Protein AF-A0A0C2GL64-F1 (afdb_monomer_lite)

Foldseek 3Di:
DPPVVVVVVVVVVVVVVVPPPCPPDPDDPAFAAQDADDCVVCVPVLQVDADDRHDLDDDLVPDDPVLNVVQVVCCVVPVDRVSSVSSNGDDNDPDDPDDDD

Organism: NCBI:txid51022

Secondary structure (DSSP, 8-state):
--SHHHHHHHHHHHHTSTTTT------PPPPPBPPP--TTT-HHHHHH----SSB----GGG--HHHHHHHHHHHHHHSS-HHHHHHT-S-------SPP-

pLDDT: mean 81.7, std 16.36, range [44.59, 98.19]

Radius of gyration: 24.01 Å; chains: 1; bounding box: 35×72×38 Å

Structure (mmCIF, N/CA/C/O backbone):
data_AF-A0A0C2GL64-F1
#
_entry.id   AF-A0A0C2GL64-F1
#
loop_
_atom_site.group_PDB
_atom_site.id
_atom_site.type_symbol
_atom_site.label_atom_id
_atom_site.label_alt_id
_atom_site.label_comp_id
_atom_site.label_asym_id
_atom_site.label_entity_id
_atom_site.label_seq_id
_atom_site.pdbx_PDB_ins_code
_atom_site.Cartn_x
_atom_site.Cartn_y
_atom_site.Cartn_z
_atom_site.occupancy
_atom_site.B_iso_or_equiv
_atom_site.auth_seq_id
_atom_site.auth_comp_id
_atom_site.auth_asym_id
_atom_site.auth_atom_id
_atom_site.pdbx_PDB_model_num
ATOM 1 N N . MET A 1 1 ? 2.580 -62.839 24.293 1.00 53.59 1 MET A N 1
ATOM 2 C CA . MET A 1 1 ? 2.783 -61.448 24.765 1.00 53.59 1 MET A CA 1
ATOM 3 C C . MET A 1 1 ? 4.269 -61.145 25.035 1.00 53.59 1 MET A C 1
ATOM 5 O O . MET A 1 1 ? 4.624 -60.811 26.154 1.00 53.59 1 MET A O 1
ATOM 9 N N . ARG A 1 2 ? 5.174 -61.290 24.051 1.00 56.72 2 ARG A N 1
ATOM 10 C CA . ARG A 1 2 ? 6.617 -60.975 24.227 1.00 56.72 2 ARG A CA 1
ATOM 11 C C . ARG A 1 2 ? 7.239 -60.160 23.079 1.00 56.72 2 ARG A C 1
ATOM 13 O O . ARG A 1 2 ? 8.406 -59.815 23.156 1.00 56.72 2 ARG A O 1
ATOM 20 N N . ALA A 1 3 ? 6.456 -59.808 22.056 1.00 56.34 3 ALA A N 1
ATOM 21 C CA . ALA A 1 3 ? 6.919 -59.042 20.892 1.00 56.34 3 ALA A CA 1
ATOM 22 C C 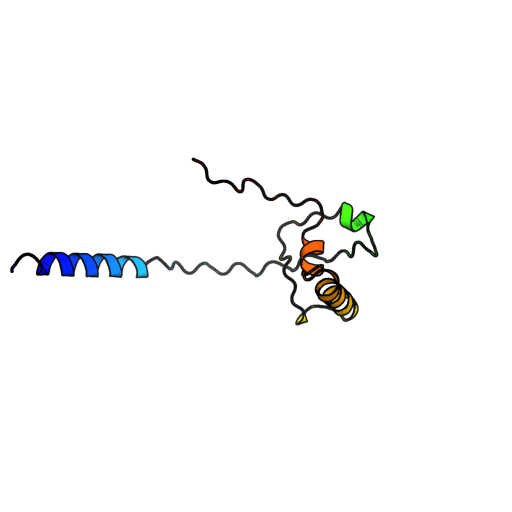. ALA A 1 3 ? 6.576 -57.536 20.950 1.00 56.34 3 ALA A C 1
ATOM 24 O O . ALA A 1 3 ? 6.986 -56.786 20.076 1.00 56.34 3 ALA A O 1
ATOM 25 N N . PHE A 1 4 ? 5.851 -57.077 21.978 1.00 57.12 4 PHE A N 1
ATOM 26 C CA . PHE A 1 4 ? 5.413 -55.675 22.085 1.00 57.12 4 PHE A CA 1
ATOM 27 C C . PHE A 1 4 ? 6.457 -54.736 22.708 1.00 57.12 4 PHE A C 1
ATOM 29 O O . PHE A 1 4 ? 6.424 -53.535 22.466 1.00 57.12 4 PHE A O 1
ATOM 36 N N . ILE A 1 5 ? 7.405 -55.276 23.477 1.00 62.28 5 ILE A N 1
ATOM 37 C CA . ILE A 1 5 ? 8.460 -54.503 24.148 1.00 62.28 5 ILE A CA 1
ATOM 38 C C . ILE A 1 5 ? 9.498 -53.931 23.157 1.00 62.28 5 ILE A C 1
ATOM 40 O O . ILE A 1 5 ? 9.802 -52.744 23.269 1.00 62.28 5 ILE A O 1
ATOM 44 N N . PRO A 1 6 ? 10.015 -54.683 22.158 1.00 61.75 6 PRO A N 1
ATOM 45 C CA . PRO A 1 6 ? 10.973 -54.113 21.204 1.00 61.75 6 PRO A CA 1
ATOM 46 C C . PRO A 1 6 ? 10.335 -53.089 20.252 1.00 61.75 6 PRO A C 1
ATOM 48 O O . PRO A 1 6 ? 11.017 -52.170 19.811 1.00 61.75 6 PRO A O 1
ATOM 51 N N . LEU A 1 7 ? 9.029 -53.203 19.975 1.00 63.47 7 LEU A N 1
ATOM 52 C CA . LEU A 1 7 ? 8.301 -52.250 19.132 1.00 63.47 7 LEU A CA 1
ATOM 53 C C . LEU A 1 7 ? 8.162 -50.879 19.816 1.00 63.47 7 LEU A C 1
ATOM 55 O O . LEU A 1 7 ? 8.365 -49.846 19.190 1.00 63.47 7 LEU A O 1
ATOM 59 N N . LEU A 1 8 ? 7.868 -50.873 21.119 1.00 63.56 8 LEU A N 1
ATOM 60 C CA . LEU A 1 8 ? 7.750 -49.646 21.912 1.00 63.56 8 LEU A CA 1
ATOM 61 C C . LEU A 1 8 ? 9.085 -48.903 22.046 1.00 63.56 8 LEU A C 1
ATOM 63 O O . LEU A 1 8 ? 9.113 -47.681 21.942 1.00 63.56 8 LEU A O 1
ATOM 67 N N . LEU A 1 9 ? 10.192 -49.631 22.218 1.00 65.12 9 LEU A N 1
ATOM 68 C CA . LEU A 1 9 ? 11.531 -49.033 22.279 1.00 65.12 9 LEU A CA 1
ATOM 69 C C . LEU A 1 9 ? 11.956 -48.410 20.941 1.00 65.12 9 LEU A C 1
ATOM 71 O O . LEU A 1 9 ? 12.603 -47.366 20.940 1.00 65.12 9 LEU A O 1
ATOM 75 N N . TYR A 1 10 ? 11.550 -49.001 19.813 1.00 70.44 10 TYR A N 1
ATOM 76 C CA . TYR A 1 10 ? 11.806 -48.434 18.488 1.00 70.44 10 TYR A CA 1
ATOM 77 C C . TYR A 1 10 ? 11.049 -47.117 18.262 1.00 70.44 10 TYR A C 1
ATOM 79 O O . TYR A 1 10 ? 11.624 -46.157 17.753 1.00 70.44 10 TYR A O 1
ATOM 87 N N . CYS A 1 11 ? 9.792 -47.030 18.709 1.00 66.94 11 CYS A N 1
ATOM 88 C CA . CYS A 1 11 ? 9.016 -45.794 18.600 1.00 66.94 11 CYS A CA 1
ATOM 89 C C . CYS A 1 11 ? 9.626 -44.647 1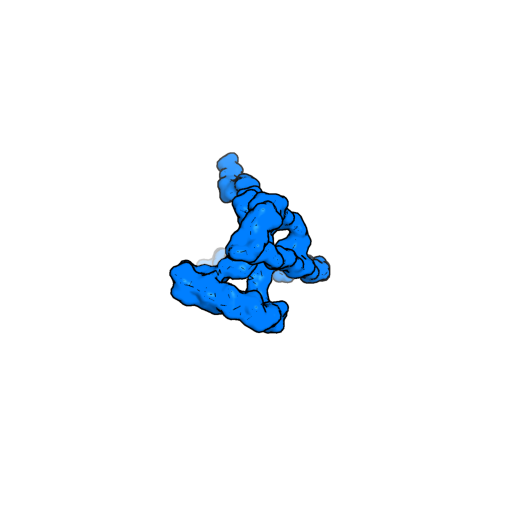9.417 1.00 66.94 11 CYS A C 1
ATOM 91 O O . CYS A 1 11 ? 9.663 -43.526 18.932 1.00 66.94 11 CYS A O 1
ATOM 93 N N . ILE A 1 12 ? 10.140 -44.916 20.623 1.00 69.19 12 ILE A N 1
ATOM 94 C CA . ILE A 1 12 ? 10.753 -43.879 21.475 1.00 69.19 12 ILE A CA 1
ATOM 95 C C . ILE A 1 12 ? 12.071 -43.369 20.871 1.00 69.19 12 ILE A C 1
ATOM 97 O O . ILE A 1 12 ? 12.357 -42.177 20.951 1.00 69.19 12 ILE A O 1
ATOM 101 N N . ALA A 1 13 ? 12.856 -44.248 20.240 1.00 64.75 13 ALA A N 1
ATOM 102 C CA . ALA A 1 13 ? 14.095 -43.856 19.571 1.00 64.75 13 ALA A CA 1
ATOM 103 C C . ALA A 1 13 ? 13.845 -42.955 18.347 1.00 64.75 13 ALA A C 1
ATOM 105 O O . ALA A 1 13 ? 14.609 -42.021 18.122 1.00 64.75 13 ALA A O 1
ATOM 106 N N . LEU A 1 14 ? 12.762 -43.197 17.597 1.00 60.34 14 LEU A N 1
ATOM 107 C CA . LEU A 1 14 ? 12.361 -42.337 16.479 1.00 60.34 14 LEU A CA 1
ATOM 108 C C . LEU A 1 14 ? 11.908 -40.950 16.953 1.00 60.34 14 LEU A C 1
ATOM 110 O O . LEU A 1 14 ? 12.296 -39.958 16.350 1.00 60.34 14 LEU A O 1
ATOM 114 N N . SER A 1 15 ? 11.170 -40.856 18.065 1.00 61.16 15 SER A N 1
ATOM 115 C CA . SER A 1 15 ? 10.721 -39.559 18.595 1.00 61.16 15 SER A CA 1
ATOM 116 C C . SER A 1 15 ? 11.852 -38.673 19.128 1.00 61.16 15 SER A C 1
ATOM 118 O O . SER A 1 15 ? 11.644 -37.480 19.313 1.00 61.16 15 SER A O 1
ATOM 120 N N . HIS A 1 16 ? 13.024 -39.238 19.440 1.00 55.16 16 HIS A N 1
ATOM 121 C CA . HIS A 1 16 ? 14.161 -38.490 19.992 1.00 55.16 16 HIS A CA 1
ATOM 122 C C . HIS A 1 16 ? 15.109 -37.935 18.918 1.00 55.16 16 HIS A C 1
ATOM 124 O O . HIS A 1 16 ? 15.956 -37.107 19.237 1.00 55.16 16 HIS A O 1
ATOM 130 N N . GLN A 1 17 ? 14.986 -38.366 17.656 1.00 53.53 17 GLN A N 1
ATOM 131 C CA . GLN A 1 17 ? 15.815 -37.845 16.560 1.00 53.53 17 GLN A CA 1
ATOM 132 C C . GLN A 1 17 ? 15.325 -36.502 16.003 1.00 53.53 17 GLN A C 1
ATOM 134 O O . GLN A 1 17 ? 16.115 -35.794 15.381 1.00 53.53 17 GLN A O 1
ATOM 139 N N . ASP A 1 18 ? 14.071 -36.120 16.259 1.00 50.03 18 ASP A N 1
ATOM 140 C CA . ASP A 1 18 ? 13.505 -34.864 15.752 1.00 50.03 18 ASP A CA 1
ATOM 141 C C . ASP A 1 18 ? 13.891 -33.628 16.590 1.00 50.03 18 ASP A C 1
ATOM 143 O O . ASP A 1 18 ? 13.666 -32.503 16.148 1.00 50.03 18 ASP A O 1
ATOM 147 N N . GLU A 1 19 ? 14.516 -33.789 17.766 1.00 50.38 19 GLU A N 1
ATOM 148 C CA . GLU A 1 19 ? 14.914 -32.642 18.605 1.00 50.38 19 GLU A CA 1
ATOM 149 C C . GLU A 1 19 ? 16.302 -32.056 18.269 1.00 50.38 19 GLU A C 1
ATOM 151 O O . GLU A 1 19 ? 16.613 -30.945 18.695 1.00 50.38 19 GLU A O 1
ATOM 156 N N . GLU A 1 20 ? 17.148 -32.734 17.481 1.00 49.81 20 GLU A N 1
ATOM 157 C CA . GLU A 1 20 ? 18.560 -32.328 17.315 1.00 49.81 20 GLU A CA 1
ATOM 158 C C . GLU A 1 20 ? 18.868 -31.528 16.031 1.00 49.81 20 GLU A C 1
ATOM 160 O O . GLU A 1 20 ? 20.024 -31.198 15.759 1.00 49.81 20 GLU A O 1
ATOM 165 N N . SER A 1 21 ? 17.857 -31.160 15.230 1.00 44.59 21 SER A N 1
ATOM 166 C CA . SER A 1 21 ? 18.069 -30.387 13.992 1.00 44.59 21 SER A CA 1
ATOM 167 C C . SER A 1 21 ? 17.613 -28.930 14.028 1.00 44.59 21 SER A C 1
ATOM 169 O O . SER A 1 21 ? 17.605 -28.284 12.978 1.00 44.59 21 SER A O 1
ATOM 171 N N . ASP A 1 22 ? 17.311 -28.365 15.199 1.00 47.44 22 ASP A N 1
ATOM 172 C CA . ASP A 1 22 ? 17.177 -26.912 15.357 1.00 47.44 22 ASP A CA 1
ATOM 173 C C . ASP A 1 22 ? 18.569 -26.258 15.374 1.00 47.44 22 ASP A C 1
ATOM 175 O O . ASP A 1 22 ? 19.071 -25.715 16.362 1.00 47.44 22 ASP A O 1
ATOM 179 N N . LYS A 1 23 ? 19.231 -26.298 14.212 1.00 51.31 23 LYS A N 1
ATOM 180 C CA . LYS A 1 23 ? 20.293 -25.347 13.897 1.00 51.31 23 LYS A CA 1
ATOM 181 C C . LYS A 1 23 ? 19.673 -23.963 14.032 1.00 51.31 23 LYS A C 1
ATOM 183 O O . LYS A 1 23 ? 18.882 -23.571 13.177 1.00 51.31 23 LYS A O 1
ATOM 188 N N . LYS A 1 24 ? 20.043 -23.239 15.094 1.00 48.06 24 LYS A N 1
ATOM 189 C CA . LYS A 1 24 ? 19.783 -21.805 15.261 1.00 48.06 24 LYS A CA 1
ATOM 190 C C . LYS A 1 24 ? 20.048 -21.118 13.923 1.00 48.06 24 LYS A C 1
ATOM 192 O O . LYS A 1 24 ? 21.206 -20.957 13.537 1.00 48.06 24 LYS A O 1
ATOM 197 N N . LYS A 1 25 ? 18.983 -20.778 13.192 1.00 54.72 25 LYS A N 1
ATOM 198 C CA . LYS A 1 25 ? 19.084 -19.879 12.049 1.00 54.72 25 LYS A CA 1
ATOM 199 C C . LYS A 1 25 ? 19.628 -18.585 12.623 1.00 54.72 25 LYS A C 1
ATOM 201 O O . LYS A 1 25 ? 19.021 -17.997 13.510 1.00 54.72 25 LYS A O 1
ATOM 206 N N . GLU A 1 26 ? 20.823 -18.225 12.193 1.00 53.91 26 GLU A N 1
ATOM 207 C CA . GLU A 1 26 ? 21.396 -16.920 12.459 1.00 53.91 26 GLU A CA 1
ATOM 208 C C . GLU A 1 26 ? 20.387 -15.895 11.921 1.00 53.91 26 GLU A C 1
ATOM 210 O O . GLU A 1 26 ? 20.096 -15.893 10.722 1.00 53.91 26 GLU A O 1
ATOM 215 N N . ASP A 1 27 ? 19.744 -15.138 12.817 1.00 58.47 27 ASP A N 1
ATOM 216 C CA . ASP A 1 27 ? 18.694 -14.187 12.451 1.00 58.47 27 ASP A CA 1
ATOM 217 C C . ASP A 1 27 ? 19.313 -13.114 11.553 1.00 58.47 27 ASP A C 1
ATOM 219 O O . ASP A 1 27 ? 20.009 -12.203 12.007 1.00 58.47 27 ASP A O 1
ATOM 223 N N . SER A 1 28 ? 19.086 -13.241 10.247 1.00 60.53 28 SER A N 1
ATOM 224 C CA . SER A 1 28 ? 19.429 -12.203 9.284 1.00 60.53 28 SER A CA 1
ATOM 225 C C . SER A 1 28 ? 18.779 -10.885 9.718 1.00 60.53 28 SER A C 1
ATOM 227 O O . SER A 1 28 ? 17.619 -10.912 10.147 1.00 60.53 28 SER A O 1
ATOM 229 N N . PRO A 1 29 ? 19.468 -9.735 9.586 1.00 65.44 29 PRO A N 1
ATOM 230 C CA . PRO A 1 29 ? 18.893 -8.452 9.961 1.00 65.44 29 PRO A CA 1
ATOM 231 C C . PRO A 1 29 ? 17.539 -8.256 9.262 1.00 65.44 29 PRO A C 1
ATOM 233 O O . PRO A 1 29 ? 17.403 -8.608 8.084 1.00 65.44 29 PRO A O 1
ATOM 236 N N . PRO A 1 30 ? 16.526 -7.723 9.969 1.00 75.50 30 PRO A N 1
ATOM 237 C CA . PRO A 1 30 ? 15.192 -7.579 9.411 1.00 75.50 30 PRO A CA 1
ATOM 238 C C . PRO A 1 30 ? 15.251 -6.706 8.159 1.00 75.50 30 PRO A C 1
ATOM 240 O O . PRO A 1 30 ? 15.862 -5.635 8.155 1.00 75.50 30 PRO A O 1
ATOM 243 N N . LEU A 1 31 ? 14.616 -7.180 7.086 1.00 80.75 31 LEU A N 1
ATOM 244 C CA . LEU A 1 31 ? 14.549 -6.445 5.828 1.00 80.75 31 LEU A CA 1
ATOM 245 C C . LEU A 1 31 ? 13.957 -5.052 6.065 1.00 80.75 31 LEU A C 1
ATOM 247 O O . LEU A 1 31 ? 12.931 -4.908 6.736 1.00 80.75 31 LEU A O 1
ATOM 251 N N . VAL A 1 32 ? 14.582 -4.039 5.462 1.00 88.44 32 VAL A N 1
ATOM 252 C CA . VAL A 1 32 ? 14.080 -2.661 5.487 1.00 88.44 32 VAL A CA 1
ATOM 253 C C . VAL A 1 32 ? 12.670 -2.622 4.888 1.00 88.44 32 VAL A C 1
ATOM 255 O O . VAL A 1 32 ? 12.354 -3.370 3.957 1.00 88.44 32 VAL A O 1
ATOM 258 N N . ARG A 1 33 ? 11.800 -1.760 5.426 1.00 89.75 33 ARG A N 1
ATOM 259 C CA . ARG A 1 33 ? 10.434 -1.570 4.921 1.00 89.75 33 ARG A CA 1
ATOM 260 C C . ARG A 1 33 ? 10.463 -1.037 3.486 1.00 89.75 33 ARG A C 1
ATOM 262 O O . ARG A 1 33 ? 11.228 -0.127 3.176 1.00 89.75 33 ARG A O 1
ATOM 269 N N . CYS A 1 34 ? 9.605 -1.572 2.622 1.00 92.00 34 CYS A N 1
ATOM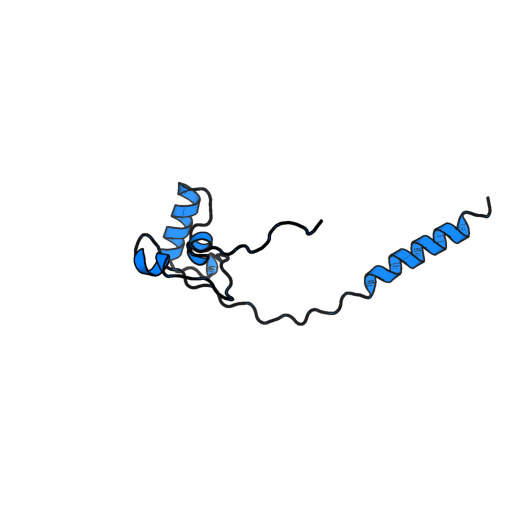 270 C CA . CYS A 1 34 ? 9.458 -1.053 1.268 1.00 92.00 34 CYS A CA 1
ATOM 271 C C . CYS A 1 34 ? 8.911 0.385 1.289 1.00 92.00 34 CYS A C 1
ATOM 273 O O . CYS A 1 34 ? 7.975 0.669 2.052 1.00 92.00 34 CYS A O 1
ATOM 275 N N . PRO A 1 35 ? 9.445 1.287 0.443 1.00 92.00 35 PRO A N 1
ATOM 276 C CA . PRO A 1 35 ? 8.882 2.619 0.293 1.00 92.00 35 PRO A CA 1
ATOM 277 C C . PRO A 1 35 ? 7.446 2.514 -0.224 1.00 92.00 35 PRO A C 1
ATOM 279 O O . PRO A 1 35 ? 7.137 1.683 -1.077 1.00 92.00 35 PRO A O 1
ATOM 282 N N . HIS A 1 36 ? 6.562 3.359 0.298 1.00 94.00 36 HIS A N 1
ATOM 283 C CA . HIS A 1 36 ? 5.206 3.475 -0.224 1.00 94.00 36 HIS A CA 1
ATOM 284 C C . HIS A 1 36 ? 5.154 4.578 -1.279 1.00 94.00 36 HIS A C 1
ATOM 286 O O . HIS A 1 36 ? 5.569 5.709 -1.027 1.00 94.00 36 HIS A O 1
ATOM 292 N N . VAL A 1 37 ? 4.639 4.240 -2.461 1.00 94.44 37 VAL A N 1
ATOM 293 C CA . VAL A 1 37 ? 4.320 5.199 -3.521 1.00 94.44 37 VAL A CA 1
ATOM 294 C C . VAL A 1 37 ? 2.810 5.171 -3.703 1.00 94.44 37 VAL A C 1
ATOM 296 O O . VAL A 1 37 ? 2.266 4.174 -4.164 1.00 94.44 37 VAL A O 1
ATOM 299 N N . ASN A 1 38 ? 2.124 6.244 -3.305 1.00 95.06 38 ASN A N 1
ATOM 300 C CA . ASN A 1 38 ? 0.667 6.298 -3.372 1.00 95.06 38 ASN A CA 1
ATOM 301 C C . ASN A 1 38 ? 0.192 6.486 -4.833 1.00 95.06 38 ASN A C 1
ATOM 303 O O . ASN A 1 38 ? 0.432 7.561 -5.402 1.00 95.06 38 ASN A O 1
ATOM 307 N N . PRO A 1 39 ? -0.529 5.517 -5.428 1.00 95.00 39 PRO A N 1
ATOM 308 C CA . PRO A 1 39 ? -0.951 5.580 -6.827 1.00 95.00 39 PRO A CA 1
ATOM 309 C C . PRO A 1 39 ? -1.967 6.692 -7.114 1.00 95.00 39 PRO A C 1
ATOM 311 O O . PRO A 1 39 ? -2.024 7.188 -8.235 1.00 95.00 39 PRO A O 1
ATOM 314 N N . TYR A 1 40 ? -2.729 7.144 -6.112 1.00 94.25 40 TYR A N 1
ATOM 315 C CA . TYR A 1 40 ? -3.667 8.263 -6.264 1.00 94.25 40 TYR A CA 1
ATOM 316 C C . TYR A 1 40 ? -2.971 9.625 -6.303 1.00 94.25 40 TYR A C 1
ATOM 318 O O . TYR A 1 40 ? -3.580 10.615 -6.703 1.00 94.25 40 TYR A O 1
ATOM 326 N N . LYS A 1 41 ? -1.706 9.691 -5.875 1.00 95.62 41 LYS A N 1
ATOM 327 C CA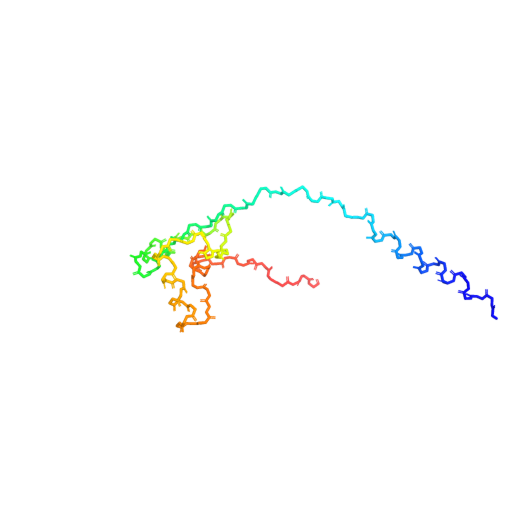 . LYS A 1 41 ? -0.905 10.922 -5.884 1.00 95.62 41 LYS A CA 1
ATOM 328 C C . LYS A 1 41 ? 0.156 10.931 -6.975 1.00 95.62 41 LYS A C 1
ATOM 330 O O . LYS A 1 41 ? 0.416 11.978 -7.557 1.00 95.62 41 LYS A O 1
ATOM 335 N N . LYS A 1 42 ? 0.806 9.789 -7.202 1.00 95.81 42 LYS A N 1
ATOM 336 C CA . LYS A 1 42 ? 1.966 9.637 -8.087 1.00 95.81 42 LYS A CA 1
ATOM 337 C C . LYS A 1 42 ? 1.846 8.347 -8.893 1.00 95.81 42 LYS A C 1
ATOM 339 O O . LYS A 1 42 ? 2.561 7.377 -8.656 1.00 95.81 42 LYS A O 1
ATOM 344 N N . LEU A 1 43 ? 0.892 8.331 -9.821 1.00 95.25 43 LEU A N 1
ATOM 345 C CA . LEU A 1 43 ? 0.564 7.136 -10.595 1.00 95.25 43 LEU A CA 1
ATOM 346 C C . LEU A 1 43 ? 1.743 6.641 -11.444 1.00 95.25 43 LEU A C 1
ATOM 348 O O . LEU A 1 43 ? 2.031 5.450 -11.442 1.00 95.25 43 LEU A O 1
ATOM 352 N N . GLU A 1 44 ? 2.432 7.541 -12.147 1.00 95.50 44 GLU A N 1
ATOM 353 C CA . GLU A 1 44 ? 3.558 7.185 -13.024 1.00 95.50 44 GLU A CA 1
ATOM 354 C C . GLU A 1 44 ? 4.716 6.556 -12.238 1.00 95.50 44 GLU A C 1
ATOM 356 O O . GLU A 1 44 ? 5.225 5.503 -12.626 1.00 95.50 44 GLU A O 1
ATOM 361 N N . ASP A 1 45 ? 5.058 7.132 -11.081 1.00 94.81 45 ASP A N 1
ATOM 362 C CA . ASP A 1 45 ? 6.082 6.587 -10.185 1.00 94.81 45 ASP A CA 1
ATOM 363 C C . ASP A 1 45 ? 5.686 5.199 -9.666 1.00 94.81 45 ASP A C 1
ATOM 365 O O . ASP A 1 45 ? 6.520 4.297 -9.596 1.00 94.81 45 ASP A O 1
ATOM 369 N N . TRP A 1 46 ? 4.408 5.003 -9.323 1.00 94.62 46 TRP A N 1
ATOM 370 C CA . TRP A 1 46 ? 3.912 3.709 -8.856 1.00 94.62 46 TRP A CA 1
ATOM 371 C C . TRP A 1 46 ? 3.911 2.647 -9.965 1.00 94.62 46 TRP A C 1
ATOM 373 O O . TRP A 1 46 ? 4.223 1.486 -9.708 1.00 94.62 46 TRP A O 1
ATOM 383 N N . LEU A 1 47 ? 3.626 3.033 -11.212 1.00 93.81 47 LEU A N 1
ATOM 384 C CA . LEU A 1 47 ? 3.700 2.141 -12.375 1.00 93.81 47 LEU A CA 1
ATOM 385 C C . LEU A 1 47 ? 5.140 1.721 -12.699 1.00 93.81 47 LEU A C 1
ATOM 387 O O . LEU A 1 47 ? 5.365 0.599 -13.158 1.00 93.81 47 LEU A O 1
ATOM 391 N N . ALA A 1 48 ? 6.107 2.607 -12.459 1.00 92.38 48 ALA A N 1
ATOM 392 C CA . ALA A 1 48 ? 7.530 2.325 -12.626 1.00 92.38 48 ALA A CA 1
ATOM 393 C C . ALA A 1 48 ? 8.149 1.584 -11.424 1.00 92.38 48 ALA A C 1
ATOM 395 O O . ALA A 1 48 ? 9.256 1.053 -11.534 1.00 92.38 48 ALA A O 1
ATOM 396 N N . TYR A 1 49 ? 7.458 1.545 -10.282 1.00 91.25 49 TYR A N 1
ATOM 397 C CA . TYR A 1 49 ? 7.960 0.943 -9.054 1.00 91.25 49 TYR A CA 1
ATOM 398 C C . TYR A 1 49 ? 8.069 -0.585 -9.165 1.00 91.25 49 TYR A C 1
ATOM 400 O O . TYR A 1 49 ? 7.115 -1.283 -9.514 1.00 91.25 49 TYR A O 1
ATOM 408 N N . SER A 1 50 ? 9.247 -1.103 -8.812 1.00 86.69 50 SER A N 1
ATOM 409 C CA . SER A 1 50 ? 9.537 -2.533 -8.711 1.00 86.69 50 SER A CA 1
ATOM 410 C C . SER A 1 50 ? 10.057 -2.839 -7.314 1.00 86.69 50 SER A C 1
ATOM 412 O O . SER A 1 50 ? 11.023 -2.224 -6.855 1.00 86.69 50 SER A O 1
ATOM 414 N N . GLN A 1 51 ? 9.428 -3.796 -6.639 1.00 82.31 51 GLN A N 1
ATOM 415 C CA . GLN A 1 51 ? 9.847 -4.218 -5.311 1.00 82.31 51 GLN A CA 1
ATOM 416 C C . GLN A 1 51 ? 11.062 -5.148 -5.410 1.00 82.31 51 GLN A C 1
ATOM 418 O O . GLN A 1 51 ? 10.974 -6.192 -6.044 1.00 82.31 51 GLN A O 1
ATOM 423 N N . ASN A 1 52 ? 12.161 -4.817 -4.722 1.00 79.19 52 ASN A N 1
ATOM 424 C CA . ASN A 1 52 ? 13.327 -5.695 -4.580 1.00 79.19 52 ASN A CA 1
ATOM 425 C C . ASN A 1 52 ? 13.786 -5.730 -3.110 1.00 79.19 52 ASN A C 1
ATOM 427 O O . ASN A 1 52 ? 14.059 -4.682 -2.530 1.00 79.19 52 ASN A O 1
ATOM 431 N N . ASN A 1 53 ? 13.907 -6.925 -2.519 1.00 84.75 53 ASN A N 1
ATOM 432 C CA . ASN A 1 53 ? 14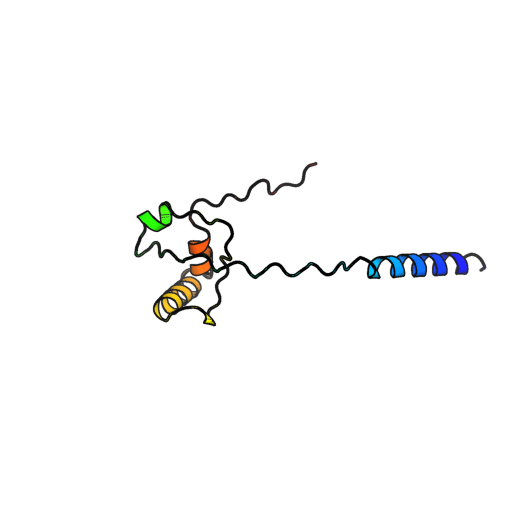.564 -7.189 -1.223 1.00 84.75 53 ASN A CA 1
ATOM 433 C C . ASN A 1 53 ? 14.136 -6.295 -0.035 1.00 84.75 53 ASN A C 1
ATOM 435 O O . ASN A 1 53 ? 14.969 -5.884 0.772 1.00 84.75 53 ASN A O 1
ATOM 439 N N . CYS A 1 54 ? 12.840 -6.006 0.097 1.00 89.50 54 CYS A N 1
ATOM 440 C CA . CYS A 1 54 ? 12.287 -5.212 1.200 1.00 89.50 54 CYS A CA 1
ATOM 441 C C . CYS A 1 54 ? 10.996 -5.831 1.758 1.00 89.50 54 CYS A C 1
ATOM 443 O O . CYS A 1 54 ? 10.326 -6.620 1.087 1.00 89.50 54 CYS A O 1
ATOM 445 N N . ASN A 1 55 ? 10.628 -5.461 2.987 1.00 91.75 55 ASN A N 1
ATOM 446 C CA . ASN A 1 55 ? 9.409 -5.926 3.647 1.00 91.75 55 ASN A CA 1
ATOM 447 C C . ASN A 1 55 ? 8.196 -5.066 3.236 1.00 91.75 55 ASN A C 1
ATOM 449 O O . ASN A 1 55 ? 8.160 -3.870 3.531 1.00 91.75 55 ASN A O 1
ATOM 453 N N . ALA A 1 56 ? 7.196 -5.663 2.581 1.00 92.50 56 ALA A N 1
ATOM 454 C CA . ALA A 1 56 ? 5.985 -4.960 2.142 1.00 92.50 56 ALA A CA 1
ATOM 455 C C . ALA A 1 56 ? 4.883 -4.880 3.217 1.00 92.50 56 ALA A C 1
ATOM 457 O O . ALA A 1 56 ? 3.951 -4.090 3.075 1.00 92.50 56 ALA A O 1
ATOM 458 N N . THR A 1 57 ? 4.982 -5.655 4.301 1.00 93.19 57 THR A N 1
ATOM 459 C CA . THR A 1 57 ? 3.968 -5.711 5.361 1.00 93.19 57 THR A CA 1
ATOM 460 C C . THR A 1 57 ? 3.776 -4.346 6.010 1.00 93.19 57 THR A C 1
ATOM 462 O O . THR A 1 57 ? 4.750 -3.654 6.315 1.00 93.19 57 THR A O 1
ATOM 465 N N . THR A 1 58 ? 2.530 -3.962 6.266 1.00 93.88 58 THR A N 1
ATOM 466 C CA . THR A 1 58 ? 2.209 -2.726 6.983 1.00 93.88 58 THR A CA 1
ATOM 467 C C . THR A 1 58 ? 2.310 -2.923 8.489 1.00 93.88 58 THR A C 1
ATOM 469 O O . THR A 1 58 ? 1.725 -3.851 9.039 1.00 93.88 58 THR A O 1
ATOM 472 N N . LEU A 1 59 ? 3.011 -2.011 9.165 1.00 93.06 59 LEU A N 1
ATOM 473 C CA . LEU A 1 59 ? 2.930 -1.841 10.614 1.00 93.06 59 LEU A CA 1
ATOM 474 C C . LEU A 1 59 ? 2.311 -0.477 10.909 1.00 93.06 59 LEU A C 1
ATOM 476 O O . LEU A 1 59 ? 2.915 0.552 10.621 1.00 93.06 59 LEU A O 1
ATOM 480 N N . GLU A 1 60 ? 1.107 -0.459 11.485 1.00 91.94 60 GLU A N 1
ATOM 481 C CA . GLU A 1 60 ? 0.353 0.782 11.732 1.00 91.94 60 GLU A CA 1
ATOM 482 C C . GLU A 1 60 ? 1.099 1.762 12.657 1.00 91.94 60 GLU A C 1
ATOM 484 O O . GLU A 1 60 ? 0.964 2.979 12.517 1.00 91.94 60 GLU A O 1
ATOM 489 N N . SER A 1 61 ? 1.942 1.248 13.558 1.00 92.75 61 SER A N 1
ATOM 490 C CA . SER A 1 61 ? 2.793 2.051 14.444 1.00 92.75 61 SER A CA 1
ATOM 491 C C . SER A 1 61 ? 3.865 2.857 13.707 1.00 92.75 61 SER A C 1
ATOM 493 O O . SER A 1 61 ? 4.299 3.884 14.219 1.00 92.75 61 SER A O 1
ATOM 495 N N . GLU A 1 62 ? 4.293 2.404 12.526 1.00 90.56 62 GLU A N 1
ATOM 496 C CA . GLU A 1 62 ? 5.336 3.044 11.709 1.00 90.56 62 GLU A CA 1
ATOM 497 C C . GLU A 1 62 ? 4.758 4.052 10.702 1.00 90.56 62 GLU A C 1
ATOM 499 O O . GLU A 1 62 ? 5.508 4.757 10.030 1.00 90.56 62 GLU A O 1
ATOM 504 N N . LEU A 1 63 ? 3.429 4.123 10.571 1.00 93.06 63 LEU A N 1
ATOM 505 C CA . LEU A 1 63 ? 2.773 5.010 9.617 1.00 93.06 63 LEU A CA 1
ATOM 506 C C . LEU A 1 63 ? 2.689 6.447 10.149 1.00 93.06 63 LEU A C 1
ATOM 508 O O . LEU A 1 63 ? 2.330 6.688 11.308 1.00 93.06 63 LEU A O 1
ATOM 512 N N . ASN A 1 64 ? 2.941 7.412 9.265 1.00 94.75 64 ASN A N 1
ATOM 513 C CA . ASN A 1 64 ? 2.588 8.809 9.508 1.00 94.75 64 ASN A CA 1
ATOM 514 C C . ASN A 1 64 ? 1.055 9.002 9.427 1.00 94.75 64 ASN A C 1
ATOM 516 O O . ASN A 1 64 ? 0.315 8.096 9.036 1.00 94.75 64 ASN A O 1
ATOM 520 N N . ASP A 1 65 ? 0.559 10.178 9.808 1.00 96.06 65 ASP A N 1
ATOM 521 C CA . ASP A 1 65 ? -0.888 10.434 9.896 1.00 96.06 65 ASP A CA 1
ATOM 522 C C . ASP A 1 65 ? -1.610 10.365 8.541 1.00 96.06 65 ASP A C 1
ATOM 524 O O . ASP A 1 65 ? -2.771 9.945 8.457 1.00 96.06 65 ASP A O 1
ATOM 528 N N . GLU A 1 66 ? -0.914 10.727 7.466 1.00 94.56 66 GLU A N 1
ATOM 529 C CA . GLU A 1 66 ? -1.438 10.648 6.109 1.00 94.56 66 GLU A CA 1
ATOM 530 C C . GLU A 1 66 ? -1.590 9.189 5.653 1.00 94.56 66 GLU A C 1
ATOM 532 O O . GLU A 1 66 ? -2.679 8.770 5.248 1.00 94.56 66 GLU A O 1
ATOM 537 N N . ASP A 1 67 ? -0.541 8.387 5.814 1.00 95.12 67 ASP A N 1
ATOM 538 C CA . ASP A 1 67 ? -0.540 6.968 5.467 1.00 95.12 67 ASP A CA 1
ATOM 539 C C . ASP A 1 67 ? -1.514 6.175 6.342 1.00 95.12 67 ASP A C 1
ATOM 541 O O . ASP A 1 67 ? -2.161 5.252 5.853 1.00 95.12 67 ASP A O 1
ATOM 545 N N . LYS A 1 68 ? -1.704 6.555 7.615 1.00 96.62 68 LYS A N 1
ATOM 546 C CA . LYS A 1 68 ? -2.750 5.972 8.478 1.00 96.62 68 LYS A CA 1
ATOM 547 C C . LYS A 1 68 ? -4.144 6.225 7.927 1.00 96.62 68 LYS A C 1
ATOM 549 O O . LYS A 1 68 ? -4.996 5.337 7.967 1.00 96.62 68 LYS A O 1
ATOM 554 N N . THR A 1 69 ? -4.399 7.435 7.437 1.00 96.56 69 THR A N 1
ATOM 555 C CA . 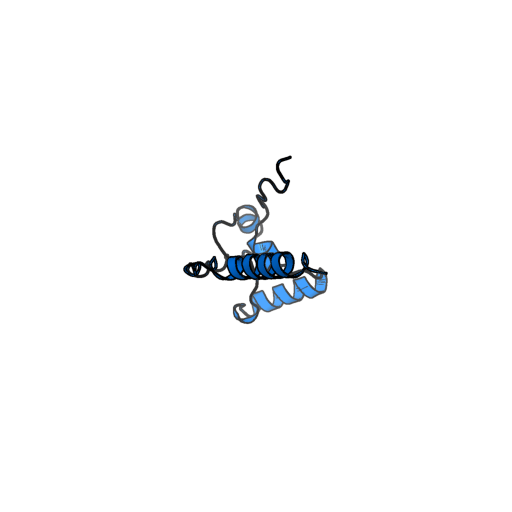THR A 1 69 ? -5.699 7.792 6.859 1.00 96.56 69 THR A CA 1
ATOM 556 C C . THR A 1 69 ? -5.959 6.979 5.597 1.00 96.56 69 THR A C 1
ATOM 558 O O . THR A 1 69 ? -7.035 6.401 5.441 1.00 96.56 69 THR A O 1
ATOM 561 N N . TYR A 1 70 ? -4.952 6.873 4.733 1.00 96.75 70 TYR A N 1
ATOM 562 C CA . TYR A 1 70 ? -5.031 6.083 3.513 1.00 96.75 70 TYR A CA 1
ATOM 563 C C . TYR A 1 70 ? -5.188 4.581 3.811 1.00 96.75 70 TYR A C 1
ATOM 565 O O . TYR A 1 70 ? -6.102 3.943 3.292 1.00 96.75 70 TYR A O 1
ATOM 573 N N . TYR A 1 71 ? -4.413 4.033 4.748 1.00 97.06 71 TYR A N 1
ATOM 574 C CA . TYR A 1 71 ? -4.561 2.659 5.236 1.00 97.06 71 TYR A CA 1
ATOM 575 C C . TYR A 1 71 ? -5.992 2.362 5.714 1.00 97.06 71 TYR A C 1
ATOM 577 O O . TYR A 1 71 ? -6.621 1.410 5.247 1.00 97.06 71 TYR A O 1
ATOM 585 N N . LYS A 1 72 ? -6.562 3.223 6.571 1.00 97.31 72 LYS A N 1
ATOM 586 C CA . LYS A 1 72 ? -7.949 3.090 7.054 1.00 97.31 72 LYS A CA 1
ATOM 587 C C . LYS A 1 72 ? -8.976 3.188 5.929 1.00 97.31 72 LYS A C 1
ATOM 589 O O . LYS A 1 72 ? -9.967 2.458 5.944 1.00 97.31 72 LYS A O 1
ATOM 594 N N . PHE A 1 73 ? -8.750 4.068 4.955 1.00 96.31 73 PHE A N 1
ATOM 595 C CA . PHE A 1 73 ? -9.582 4.156 3.757 1.00 96.31 73 PHE A CA 1
ATOM 596 C C . PHE A 1 73 ? -9.590 2.832 2.983 1.00 96.31 73 PHE A C 1
ATOM 598 O O . PHE A 1 73 ? -10.665 2.379 2.588 1.00 96.31 73 PHE A O 1
ATOM 605 N N . GLY A 1 74 ? -8.433 2.187 2.827 1.00 96.44 74 GLY A N 1
ATOM 606 C CA . GLY A 1 74 ? -8.312 0.899 2.146 1.00 96.44 74 GLY A CA 1
ATOM 607 C C . GLY A 1 74 ? -9.077 -0.220 2.831 1.00 96.44 74 GLY A C 1
ATOM 608 O O . GLY A 1 74 ? -9.909 -0.878 2.204 1.00 96.44 74 GLY A O 1
ATOM 609 N N . LEU A 1 75 ? -8.874 -0.363 4.144 1.00 97.19 75 LEU A N 1
ATOM 610 C CA . LEU A 1 75 ? -9.602 -1.348 4.943 1.00 97.19 75 LEU A CA 1
ATOM 611 C C . LEU A 1 75 ? -11.117 -1.133 4.860 1.00 97.19 75 LEU A C 1
ATOM 613 O O . LEU A 1 75 ? -11.868 -2.089 4.696 1.00 97.19 75 LEU A O 1
ATOM 617 N N . LYS A 1 76 ? -11.577 0.120 4.940 1.00 98.19 76 LYS A N 1
ATOM 618 C CA . LYS A 1 76 ? -13.009 0.440 4.907 1.00 98.19 76 LYS A CA 1
ATOM 619 C C . LYS A 1 76 ? -13.635 0.226 3.530 1.00 98.19 76 LYS A C 1
ATOM 621 O O . LYS A 1 76 ? -14.767 -0.239 3.448 1.00 98.19 76 LYS A O 1
ATOM 626 N N . SER A 1 77 ? -12.938 0.617 2.469 1.00 97.81 77 SER A N 1
ATOM 627 C CA . SER A 1 77 ? -13.510 0.656 1.117 1.00 97.81 77 SER A CA 1
ATOM 628 C C . SER A 1 77 ? -13.389 -0.679 0.397 1.00 97.81 77 SER A C 1
ATOM 630 O O . SER A 1 77 ? -14.243 -1.003 -0.424 1.00 97.81 77 SER A O 1
ATOM 632 N N . PHE A 1 78 ? -12.347 -1.453 0.707 1.00 96.38 78 PHE A N 1
ATOM 633 C CA . PHE A 1 78 ? -12.021 -2.664 -0.037 1.00 96.38 78 PHE A CA 1
ATOM 634 C C . PHE A 1 78 ? -11.765 -3.899 0.831 1.00 96.38 78 PHE A C 1
ATOM 636 O O . PHE A 1 78 ? -11.554 -4.978 0.285 1.00 96.38 78 PHE A O 1
ATOM 643 N N . ALA A 1 79 ? -11.784 -3.766 2.161 1.00 97.19 79 ALA A N 1
ATOM 644 C CA . ALA A 1 79 ? -11.504 -4.856 3.098 1.00 97.19 79 ALA A CA 1
ATOM 645 C C . ALA A 1 79 ? -10.119 -5.512 2.916 1.00 97.19 79 ALA A C 1
ATOM 647 O O . ALA A 1 79 ? -9.934 -6.679 3.256 1.00 97.19 79 ALA A O 1
ATOM 648 N N . TYR A 1 80 ? -9.130 -4.765 2.412 1.00 95.19 80 TYR A N 1
ATOM 649 C CA . TYR A 1 80 ? -7.743 -5.225 2.322 1.00 95.19 80 TYR A CA 1
ATOM 650 C C . TYR A 1 80 ? -6.736 -4.109 2.625 1.00 95.19 80 TYR A C 1
ATOM 652 O O . TYR A 1 80 ? -7.045 -2.917 2.547 1.00 95.19 80 TYR A O 1
ATOM 660 N N . ASP A 1 81 ? -5.514 -4.513 2.977 1.00 96.19 81 ASP A N 1
ATOM 661 C CA . ASP A 1 81 ? -4.396 -3.608 3.244 1.00 96.19 81 ASP A CA 1
ATOM 662 C C . ASP A 1 81 ? -3.839 -3.026 1.936 1.00 96.19 81 ASP A C 1
ATOM 664 O O . ASP A 1 81 ? -3.002 -3.627 1.251 1.00 96.19 81 ASP A O 1
ATOM 668 N N . ILE A 1 82 ? -4.317 -1.831 1.589 1.00 95.69 82 ILE A N 1
ATOM 669 C CA . ILE A 1 82 ? -3.859 -1.124 0.392 1.00 95.69 82 ILE A CA 1
ATOM 670 C C . ILE A 1 82 ? -2.393 -0.687 0.499 1.00 95.69 82 ILE A C 1
ATOM 672 O O . ILE A 1 82 ? -1.707 -0.654 -0.515 1.00 95.69 82 ILE A O 1
ATOM 676 N N . MET A 1 83 ? -1.876 -0.417 1.704 1.00 95.44 83 MET A N 1
ATOM 677 C CA . MET A 1 83 ? -0.486 0.015 1.888 1.00 95.44 83 MET A CA 1
ATOM 678 C C . MET A 1 83 ? 0.482 -1.109 1.530 1.00 95.44 83 MET A C 1
ATOM 680 O O . MET A 1 83 ? 1.458 -0.886 0.813 1.00 95.44 83 MET A O 1
ATOM 684 N N . ALA A 1 84 ? 0.200 -2.324 2.004 1.00 94.69 84 ALA A N 1
ATOM 685 C CA . ALA A 1 84 ? 0.989 -3.494 1.643 1.00 94.69 84 ALA A CA 1
ATOM 686 C C . ALA A 1 84 ? 0.863 -3.807 0.149 1.00 94.69 84 ALA A C 1
ATOM 688 O O . ALA A 1 84 ? 1.868 -4.062 -0.510 1.00 94.69 84 ALA A O 1
ATOM 689 N N . SER A 1 85 ? -0.351 -3.727 -0.408 1.00 94.31 85 SER A N 1
ATOM 690 C CA . SER A 1 85 ? -0.583 -3.955 -1.838 1.00 94.31 85 SER A CA 1
ATOM 691 C C . SER A 1 85 ? 0.197 -2.981 -2.728 1.00 94.31 85 SER A C 1
ATOM 693 O O . SER A 1 85 ? 0.799 -3.414 -3.712 1.00 94.31 85 SER A O 1
ATOM 695 N N . ASP A 1 86 ? 0.211 -1.693 -2.380 1.00 94.69 86 ASP A N 1
ATOM 696 C CA . ASP A 1 86 ? 0.917 -0.651 -3.128 1.00 94.69 86 ASP A CA 1
ATOM 697 C C . ASP A 1 86 ? 2.439 -0.855 -3.068 1.00 94.69 86 ASP A C 1
ATOM 699 O O . ASP A 1 86 ? 3.114 -0.699 -4.085 1.00 94.69 86 ASP A O 1
ATOM 703 N N . ARG A 1 87 ? 2.972 -1.274 -1.909 1.00 93.75 87 ARG A N 1
ATOM 704 C CA . ARG A 1 87 ? 4.396 -1.608 -1.698 1.00 93.75 87 ARG A CA 1
ATOM 705 C C . ARG A 1 87 ? 4.875 -2.855 -2.447 1.00 93.75 87 ARG A C 1
ATOM 707 O O . ARG A 1 87 ? 6.080 -3.052 -2.554 1.00 93.75 87 ARG A O 1
ATOM 714 N N . LEU A 1 88 ? 3.972 -3.698 -2.946 1.00 91.75 88 LEU A N 1
ATOM 715 C CA . LEU A 1 88 ? 4.333 -4.799 -3.850 1.00 91.75 88 LEU A CA 1
ATOM 716 C C . LEU A 1 88 ? 4.531 -4.312 -5.296 1.00 91.75 88 LEU A C 1
ATOM 718 O O . LEU A 1 88 ? 5.120 -5.019 -6.109 1.00 91.75 88 LEU A O 1
ATOM 722 N N . GLY A 1 89 ? 4.019 -3.123 -5.629 1.00 89.44 89 GLY A N 1
ATOM 723 C CA . GLY A 1 89 ? 3.977 -2.620 -6.997 1.00 89.44 89 GLY A CA 1
ATOM 724 C C . GLY A 1 89 ? 3.030 -3.407 -7.911 1.00 89.44 89 GLY A C 1
ATOM 725 O O . GLY A 1 89 ? 2.382 -4.386 -7.521 1.00 89.44 89 GLY A O 1
ATOM 726 N N . VAL A 1 90 ? 2.939 -2.945 -9.161 1.00 89.19 90 VAL A N 1
ATOM 727 C CA . VAL A 1 90 ? 2.070 -3.535 -10.197 1.00 89.19 90 VAL A CA 1
ATOM 728 C C . VAL A 1 90 ? 2.671 -4.807 -10.781 1.00 89.19 90 VAL A C 1
ATOM 730 O O . VAL A 1 90 ? 1.965 -5.780 -11.046 1.00 89.19 90 VAL A O 1
ATOM 733 N N . ARG A 1 91 ? 3.988 -4.806 -10.999 1.00 82.88 91 ARG A N 1
ATOM 734 C CA . ARG A 1 91 ? 4.706 -5.907 -11.645 1.00 82.88 91 ARG A CA 1
ATOM 735 C C . ARG A 1 91 ? 5.131 -6.917 -10.582 1.00 82.88 91 ARG A C 1
ATOM 737 O O . ARG A 1 91 ? 6.261 -6.900 -10.113 1.00 82.88 91 ARG A O 1
ATOM 744 N N . ARG A 1 92 ? 4.190 -7.771 -10.170 1.00 80.25 92 ARG A N 1
ATOM 745 C CA . ARG A 1 92 ? 4.440 -8.850 -9.204 1.00 80.25 92 ARG A CA 1
ATOM 746 C C . ARG A 1 92 ? 4.972 -10.082 -9.928 1.00 80.25 92 ARG A C 1
ATOM 748 O O . ARG A 1 92 ? 4.217 -10.777 -10.604 1.00 80.25 92 ARG A O 1
ATOM 755 N N . GLU A 1 93 ? 6.257 -10.370 -9.771 1.00 80.19 93 GLU A N 1
ATOM 756 C CA . GLU A 1 93 ? 6.855 -11.609 -10.269 1.00 80.19 93 GLU A CA 1
ATOM 757 C C . GLU A 1 93 ? 6.763 -12.698 -9.196 1.00 80.19 93 GLU A C 1
ATOM 759 O O . GLU A 1 93 ? 7.566 -12.762 -8.272 1.00 80.19 93 GLU A O 1
ATOM 764 N N . LEU A 1 94 ? 5.745 -13.555 -9.300 1.00 79.75 94 LEU A N 1
ATOM 765 C CA . LEU A 1 94 ? 5.514 -14.637 -8.334 1.00 79.75 94 LEU A CA 1
ATOM 766 C C . LEU A 1 94 ? 6.406 -15.867 -8.582 1.00 79.75 94 LEU A C 1
ATOM 768 O O . LEU A 1 94 ? 6.464 -16.760 -7.743 1.00 79.75 94 LEU A O 1
ATOM 772 N N . GLY A 1 95 ? 7.097 -15.948 -9.722 1.00 85.25 95 GLY A N 1
ATOM 773 C CA . GLY A 1 95 ? 7.863 -17.137 -10.110 1.00 85.25 95 GLY A CA 1
ATOM 774 C C . GLY A 1 95 ? 6.989 -18.392 -10.277 1.00 85.25 95 GLY A C 1
ATOM 775 O O . GLY A 1 95 ? 5.770 -18.309 -10.437 1.00 85.25 95 GLY A O 1
ATOM 776 N N . SER A 1 96 ? 7.612 -19.576 -10.260 1.00 86.56 96 SER A N 1
ATOM 777 C CA . SER A 1 96 ? 6.883 -20.850 -10.333 1.00 86.56 96 SER A CA 1
ATOM 778 C C . SER A 1 96 ? 6.214 -21.162 -8.997 1.00 86.56 96 SER A C 1
ATOM 780 O O . SER A 1 96 ? 6.892 -21.389 -8.000 1.00 86.56 96 SER A O 1
ATOM 782 N N . GLN A 1 97 ? 4.884 -21.209 -8.996 1.00 85.38 97 GLN A N 1
ATOM 783 C CA . GLN A 1 97 ? 4.076 -21.539 -7.817 1.00 85.38 97 GLN A CA 1
ATOM 784 C C . GLN A 1 97 ? 3.690 -23.027 -7.753 1.00 85.38 97 GLN A C 1
ATOM 786 O O . GLN A 1 97 ? 3.173 -23.492 -6.741 1.00 85.38 97 GLN A O 1
ATOM 791 N N . ALA A 1 98 ? 3.914 -23.778 -8.834 1.00 88.06 98 ALA A N 1
ATOM 792 C CA . ALA A 1 98 ? 3.549 -25.186 -8.915 1.00 88.06 98 ALA A CA 1
ATOM 793 C C . ALA A 1 98 ? 4.672 -26.098 -8.405 1.00 88.06 98 ALA A C 1
ATOM 795 O O . ALA A 1 98 ? 5.858 -25.819 -8.600 1.00 88.06 98 ALA A O 1
ATOM 796 N N . HIS A 1 99 ? 4.279 -27.219 -7.795 1.00 81.94 99 HIS A N 1
ATOM 797 C CA . HIS A 1 99 ? 5.190 -28.314 -7.475 1.00 81.94 99 HIS A CA 1
ATOM 798 C C . HIS A 1 99 ? 5.682 -28.980 -8.768 1.00 81.94 99 HIS A C 1
ATOM 800 O O . HIS A 1 99 ? 4.903 -29.168 -9.705 1.00 81.94 99 HIS A O 1
ATOM 806 N N . GLN A 1 100 ? 6.969 -29.332 -8.822 1.00 80.62 100 GLN A N 1
ATOM 807 C CA . GLN A 1 100 ? 7.475 -30.226 -9.861 1.00 80.62 100 GLN A CA 1
ATOM 808 C C . GLN A 1 100 ? 6.903 -31.624 -9.618 1.00 80.62 100 GLN A C 1
ATOM 810 O O . GLN A 1 100 ? 7.045 -32.148 -8.517 1.00 80.62 100 GLN A O 1
ATOM 815 N N . LEU A 1 101 ? 6.228 -32.169 -10.631 1.00 74.94 101 LEU A N 1
ATOM 816 C CA . LEU A 1 101 ? 5.700 -33.536 -10.634 1.00 74.94 101 LEU A CA 1
ATOM 817 C C . LEU A 1 101 ? 6.822 -34.575 -10.706 1.00 74.94 101 LEU A C 1
ATOM 819 O O . LEU A 1 101 ? 7.819 -34.304 -11.416 1.00 74.94 101 LEU A O 1
#

Sequence (101 aa):
MRAFIPLLLYCIALSHQDEESDKKKEDSPPLVRCPHVNPYKKLEDWLAYSQNNCNATTLESELNDEDKTYYKFGLKSFAYDIMASDRLGVRRELGSQAHQL